Protein AF-A0A924ZEM8-F1 (afdb_monomer_lite)

Foldseek 3Di:
DDDPVVVVVVVVVVVVVVVVVVCCVVCVVVVVVVPDDPFAWDDDVPDPPDIDGPDPPPDPPCVVVPPQPDDDDPDDPVRVVVVVVCVVPVPCVQANDPPAPAAEDRAEDWPPDPVRVVVVVVVVVVCVVCVRHYDYDYHYDYDGDDVRVVLNVVLVVCVVVVRNVVSVVD

Sequence (170 aa):
MSDPRTLWKRRSFLALGLAAATAWVIGAPHLSSLWRPALQFLDLPGLAPFRAMETSGGLSTAVGLLAGFDAPKPPDHLQEARIAAVRADPCTALFGGLADQRLPIAFFSDFNCPNCQLLNATLEEFLASRPDDLRLTRHQLPRPGTAPTVASQAVLAADLQGGYSAMHDR

Structure (mmCIF, N/CA/C/O backbone):
data_AF-A0A924ZEM8-F1
#
_entry.id   AF-A0A924ZEM8-F1
#
loop_
_atom_site.group_PDB
_atom_site.id
_atom_site.type_symbol
_atom_site.label_atom_id
_atom_site.label_alt_id
_atom_site.label_comp_id
_atom_site.label_asym_id
_atom_site.label_entity_id
_atom_site.label_seq_id
_atom_site.pdbx_PDB_ins_code
_atom_site.Cartn_x
_atom_site.Cartn_y
_atom_site.Cartn_z
_atom_site.occupancy
_atom_site.B_iso_or_equiv
_atom_site.auth_seq_id
_atom_site.auth_comp_id
_atom_site.auth_asym_id
_atom_site.auth_atom_id
_atom_site.pdbx_PDB_model_num
ATOM 1 N N . MET A 1 1 ? 46.405 2.724 -66.274 1.00 52.47 1 MET A N 1
ATOM 2 C CA . MET A 1 1 ? 45.071 2.610 -66.904 1.00 52.47 1 MET A CA 1
ATOM 3 C C . MET A 1 1 ? 44.309 1.493 -66.215 1.00 52.47 1 MET A C 1
ATOM 5 O O . MET A 1 1 ? 44.665 0.337 -66.388 1.00 52.47 1 MET A O 1
ATOM 9 N N . SER A 1 2 ? 43.334 1.827 -65.373 1.00 58.19 2 SER A N 1
ATOM 10 C CA . SER A 1 2 ? 42.494 0.827 -64.701 1.00 58.19 2 SER A CA 1
ATOM 11 C C . SER A 1 2 ? 41.412 0.337 -65.668 1.00 58.19 2 SER A C 1
ATOM 13 O O . SER A 1 2 ? 40.733 1.163 -66.273 1.00 58.19 2 SER A O 1
ATOM 15 N N . ASP A 1 3 ? 41.262 -0.982 -65.830 1.00 72.31 3 ASP A N 1
ATOM 16 C CA . ASP A 1 3 ? 40.288 -1.587 -66.751 1.00 72.31 3 ASP A CA 1
ATOM 17 C C . ASP A 1 3 ? 38.848 -1.198 -66.347 1.00 72.31 3 ASP A C 1
ATOM 19 O O . ASP A 1 3 ? 38.426 -1.526 -65.228 1.00 72.31 3 ASP A O 1
ATOM 23 N N . PRO A 1 4 ? 38.064 -0.541 -67.224 1.00 70.75 4 PRO A N 1
ATOM 24 C CA . PRO A 1 4 ? 36.692 -0.122 -66.928 1.00 70.75 4 PRO A CA 1
ATOM 25 C C . PRO A 1 4 ? 35.785 -1.273 -66.459 1.00 70.75 4 PRO A C 1
ATOM 27 O O . PRO A 1 4 ? 34.876 -1.050 -65.654 1.00 70.75 4 PRO A O 1
ATOM 30 N N . ARG A 1 5 ? 36.060 -2.523 -66.862 1.00 71.12 5 ARG A N 1
ATOM 31 C CA . ARG A 1 5 ? 35.295 -3.700 -66.413 1.00 71.12 5 ARG A CA 1
ATOM 32 C C . ARG A 1 5 ? 35.534 -4.036 -64.939 1.00 71.12 5 ARG A C 1
ATOM 34 O O . ARG A 1 5 ? 34.619 -4.501 -64.259 1.00 71.12 5 ARG A O 1
ATOM 41 N N . THR A 1 6 ? 36.737 -3.788 -64.418 1.00 71.81 6 THR A N 1
ATOM 42 C CA . THR A 1 6 ? 37.072 -4.039 -63.001 1.00 71.81 6 THR A CA 1
ATOM 43 C C . THR A 1 6 ? 36.452 -2.997 -62.066 1.00 71.81 6 THR A C 1
ATOM 45 O O . THR A 1 6 ? 36.012 -3.338 -60.965 1.00 71.81 6 THR A O 1
ATOM 48 N N . LEU A 1 7 ? 36.330 -1.748 -62.528 1.00 71.31 7 LEU A N 1
ATOM 49 C CA . LEU A 1 7 ? 35.663 -0.665 -61.798 1.00 71.31 7 LEU A CA 1
ATOM 50 C C . LEU A 1 7 ? 34.143 -0.869 -61.724 1.00 71.31 7 LEU A C 1
ATOM 52 O O . LEU A 1 7 ? 33.553 -0.639 -60.667 1.00 71.31 7 LEU A O 1
ATOM 56 N N . TRP A 1 8 ? 33.514 -1.355 -62.800 1.00 76.19 8 TRP A N 1
ATOM 57 C CA . TRP A 1 8 ? 32.087 -1.693 -62.798 1.00 76.19 8 TRP A CA 1
ATOM 58 C C . TRP A 1 8 ? 31.781 -2.846 -61.840 1.00 76.19 8 TRP A C 1
ATOM 60 O O . TRP A 1 8 ? 30.914 -2.698 -60.983 1.00 76.19 8 TRP A O 1
ATOM 70 N N . LYS A 1 9 ? 32.561 -3.937 -61.886 1.00 83.31 9 LYS A N 1
ATOM 71 C CA . LYS A 1 9 ? 32.406 -5.062 -60.948 1.00 83.31 9 LYS A CA 1
ATOM 72 C C . LYS A 1 9 ? 32.480 -4.599 -59.491 1.00 83.31 9 LYS A C 1
ATOM 74 O O . LYS A 1 9 ? 31.584 -4.907 -58.713 1.00 83.31 9 LYS A O 1
ATOM 79 N N . ARG A 1 10 ? 33.494 -3.802 -59.125 1.00 80.56 10 ARG A N 1
ATOM 80 C CA . ARG A 1 10 ? 33.640 -3.257 -57.760 1.00 80.56 10 ARG A CA 1
ATOM 81 C C . ARG A 1 10 ? 32.452 -2.387 -57.340 1.00 80.56 10 ARG A C 1
ATOM 83 O O . ARG A 1 10 ? 31.957 -2.541 -56.229 1.00 80.56 10 ARG A O 1
ATOM 90 N N . ARG A 1 11 ? 31.969 -1.508 -58.223 1.00 85.06 11 ARG A N 1
ATOM 91 C CA . ARG A 1 11 ? 30.795 -0.660 -57.955 1.00 85.06 11 ARG A CA 1
ATOM 92 C C . ARG A 1 11 ? 29.511 -1.474 -57.795 1.00 85.06 11 ARG A C 1
ATOM 94 O O . ARG A 1 11 ? 28.733 -1.180 -56.896 1.00 85.06 11 ARG A O 1
ATOM 101 N N . SER A 1 12 ? 29.320 -2.514 -58.603 1.00 85.94 12 SER A N 1
ATOM 102 C CA . SER A 1 12 ? 28.176 -3.423 -58.484 1.00 85.94 12 SER A CA 1
ATOM 103 C C . SER A 1 12 ? 28.199 -4.216 -57.178 1.00 85.94 12 SER A C 1
ATOM 105 O O . SER A 1 12 ? 27.164 -4.323 -56.528 1.00 85.94 12 SER A O 1
ATOM 107 N N . PHE A 1 13 ? 29.367 -4.708 -56.747 1.00 90.19 13 PHE A N 1
ATOM 108 C CA . PHE A 1 13 ? 29.509 -5.375 -55.446 1.00 90.19 13 PHE A CA 1
ATOM 109 C C . PHE A 1 13 ? 29.191 -4.438 -54.276 1.00 90.19 13 PHE A C 1
ATOM 111 O O . PHE A 1 13 ? 28.465 -4.831 -53.366 1.00 90.19 13 PHE A O 1
ATOM 118 N N . LEU A 1 14 ? 29.679 -3.194 -54.312 1.00 90.44 14 LEU A N 1
ATOM 119 C CA . LEU A 1 14 ? 29.374 -2.202 -53.276 1.00 90.44 14 LEU A CA 1
ATOM 120 C C . LEU A 1 14 ? 27.884 -1.837 -53.251 1.00 90.44 14 LEU A C 1
ATOM 122 O O . LEU A 1 14 ? 27.297 -1.767 -52.176 1.00 90.44 14 LEU A O 1
ATOM 126 N N . ALA A 1 15 ? 27.260 -1.654 -54.418 1.00 91.88 15 ALA A N 1
ATOM 127 C CA . ALA A 1 15 ? 25.834 -1.348 -54.514 1.00 91.88 15 ALA A CA 1
ATOM 128 C C . ALA A 1 15 ? 24.953 -2.498 -53.991 1.00 91.88 15 ALA A C 1
ATOM 130 O O . ALA A 1 15 ? 24.007 -2.251 -53.247 1.00 91.88 15 ALA A O 1
ATOM 131 N N . LEU A 1 16 ? 25.290 -3.751 -54.321 1.00 93.69 16 LEU A N 1
ATOM 132 C CA . LEU A 1 16 ? 24.599 -4.937 -53.801 1.00 93.69 16 LEU A CA 1
ATOM 133 C C . LEU A 1 16 ? 24.780 -5.090 -52.288 1.00 93.69 16 LEU A C 1
ATOM 135 O O . LEU A 1 16 ? 23.812 -5.373 -51.588 1.00 93.69 16 LEU A O 1
ATOM 139 N N . GLY A 1 17 ? 25.994 -4.864 -51.778 1.00 94.00 17 GLY A N 1
ATOM 140 C CA . GLY A 1 17 ? 26.264 -4.887 -50.340 1.00 94.00 17 GLY A CA 1
ATOM 141 C C . GLY A 1 17 ? 25.457 -3.831 -49.582 1.00 94.00 17 GLY A C 1
ATOM 142 O O . GLY A 1 17 ? 24.857 -4.137 -48.554 1.00 94.00 17 GLY A O 1
ATOM 143 N N . LEU A 1 18 ? 25.373 -2.612 -50.125 1.00 95.06 18 LEU A N 1
ATOM 144 C CA . LEU A 1 18 ? 24.576 -1.533 -49.540 1.00 95.06 18 LEU A CA 1
ATOM 145 C C . LEU A 1 18 ? 23.079 -1.875 -49.542 1.00 95.06 18 LEU A C 1
ATOM 147 O O . LEU A 1 18 ? 22.414 -1.683 -48.530 1.00 95.06 18 LEU A O 1
ATOM 151 N N . ALA A 1 19 ? 22.563 -2.427 -50.645 1.00 93.94 19 ALA A N 1
ATOM 152 C CA . ALA A 1 19 ? 21.165 -2.838 -50.764 1.00 93.94 19 ALA A CA 1
ATOM 153 C C . ALA A 1 19 ? 20.800 -3.991 -49.813 1.00 93.94 19 ALA A C 1
ATOM 155 O O . ALA A 1 19 ? 19.719 -4.001 -49.229 1.00 93.94 19 ALA A O 1
ATOM 156 N N . ALA A 1 20 ? 21.704 -4.954 -49.618 1.00 93.88 20 ALA A N 1
ATOM 157 C CA . ALA A 1 20 ? 21.505 -6.033 -48.655 1.00 93.88 20 ALA A CA 1
ATOM 158 C C . ALA A 1 20 ? 21.506 -5.508 -47.211 1.00 93.88 20 ALA A C 1
ATOM 160 O O . ALA A 1 20 ? 20.660 -5.903 -46.411 1.00 93.88 20 ALA A O 1
ATOM 161 N N . ALA A 1 21 ? 22.411 -4.580 -46.883 1.00 93.56 21 ALA A N 1
ATOM 162 C CA . ALA A 1 21 ? 22.466 -3.960 -45.563 1.00 93.56 21 ALA A CA 1
ATOM 163 C C . ALA A 1 21 ? 21.208 -3.129 -45.265 1.00 93.56 21 ALA A C 1
ATOM 165 O O . ALA A 1 21 ? 20.654 -3.235 -44.173 1.00 93.56 21 ALA A O 1
ATOM 166 N N . THR A 1 22 ? 20.709 -2.348 -46.229 1.00 92.38 22 THR A N 1
ATOM 167 C CA . THR A 1 22 ? 19.464 -1.584 -46.050 1.00 92.38 22 THR A CA 1
ATOM 168 C C . THR A 1 22 ? 18.252 -2.502 -45.924 1.00 92.38 22 THR A C 1
ATOM 170 O O . THR A 1 22 ? 17.432 -2.294 -45.032 1.00 92.38 22 THR A O 1
ATOM 173 N N . ALA A 1 23 ? 18.168 -3.559 -46.739 1.00 91.88 23 ALA A N 1
ATOM 174 C CA . ALA A 1 23 ? 17.124 -4.573 -46.612 1.00 91.88 23 ALA A CA 1
ATOM 175 C C . ALA A 1 23 ? 17.162 -5.270 -45.243 1.00 91.88 23 ALA A C 1
ATOM 177 O O . ALA A 1 23 ? 16.111 -5.511 -44.656 1.00 91.88 23 ALA A O 1
ATOM 178 N N . TRP A 1 24 ? 18.351 -5.540 -44.697 1.00 88.75 24 TRP A N 1
ATOM 179 C CA . TRP A 1 24 ? 18.501 -6.113 -43.359 1.00 88.75 24 TRP A CA 1
ATOM 180 C C . TRP A 1 24 ? 18.059 -5.142 -42.259 1.00 88.75 24 TRP A C 1
ATOM 182 O O . TRP A 1 24 ? 17.274 -5.519 -41.395 1.00 88.75 24 TRP A O 1
ATOM 192 N N . VAL A 1 25 ? 18.508 -3.884 -42.298 1.00 90.06 25 VAL A N 1
ATOM 193 C CA . VAL A 1 25 ? 18.154 -2.859 -41.295 1.00 90.06 25 VAL A CA 1
ATOM 194 C C . VAL A 1 25 ? 16.648 -2.594 -41.266 1.00 90.06 25 VAL A C 1
ATOM 196 O O . VAL A 1 25 ? 16.074 -2.447 -40.190 1.00 90.06 25 VAL A O 1
ATOM 199 N N . ILE A 1 26 ? 16.003 -2.567 -42.434 1.00 88.12 26 ILE A N 1
ATOM 200 C CA . ILE A 1 26 ? 14.558 -2.337 -42.542 1.00 88.12 26 ILE A CA 1
ATOM 201 C C . ILE A 1 26 ? 13.779 -3.620 -42.229 1.00 88.12 26 ILE A C 1
ATOM 203 O O . ILE A 1 26 ? 12.776 -3.574 -41.527 1.00 88.12 26 ILE A O 1
ATOM 207 N N . GLY A 1 27 ? 14.223 -4.773 -42.730 1.00 85.81 27 GLY A N 1
ATOM 208 C CA . GLY A 1 27 ? 13.488 -6.035 -42.648 1.00 85.81 27 GLY A CA 1
ATOM 209 C C . GLY A 1 27 ? 13.629 -6.773 -41.317 1.00 85.81 27 GLY A C 1
ATOM 210 O O . GLY A 1 27 ? 12.655 -7.362 -40.852 1.00 85.81 27 GLY A O 1
ATOM 211 N N . ALA A 1 28 ? 14.797 -6.732 -40.669 1.00 84.81 28 ALA A N 1
ATOM 212 C CA . ALA A 1 28 ? 15.052 -7.481 -39.434 1.00 84.81 28 ALA A CA 1
ATOM 213 C C . ALA A 1 28 ? 14.083 -7.136 -38.278 1.00 84.81 28 ALA A C 1
ATOM 215 O O . ALA A 1 28 ? 13.586 -8.068 -37.636 1.00 84.81 28 ALA A O 1
ATOM 216 N N . PRO A 1 29 ? 13.717 -5.859 -38.031 1.00 78.88 29 PRO A N 1
ATOM 217 C CA . PRO A 1 29 ? 12.708 -5.517 -37.028 1.00 78.88 29 PRO A CA 1
ATOM 218 C C . PRO A 1 29 ? 11.335 -6.127 -37.337 1.00 78.88 29 PRO A C 1
ATOM 220 O O . PRO A 1 29 ? 10.657 -6.612 -36.431 1.00 78.88 29 PRO A O 1
ATOM 223 N N . HIS A 1 30 ? 10.936 -6.165 -38.612 1.00 79.56 30 HIS A N 1
ATOM 224 C CA . HIS A 1 30 ? 9.667 -6.761 -39.033 1.00 79.56 30 HIS A CA 1
ATOM 225 C C . HIS A 1 30 ? 9.700 -8.291 -39.004 1.00 79.56 30 HIS A C 1
ATOM 227 O O . HIS A 1 30 ? 8.699 -8.908 -38.646 1.00 79.56 30 HIS A O 1
ATOM 233 N N . LEU A 1 31 ? 10.844 -8.917 -39.287 1.00 79.38 31 LEU A N 1
ATOM 234 C CA . LEU A 1 31 ? 11.000 -10.371 -39.213 1.00 79.38 31 LEU A CA 1
ATOM 235 C C . LEU A 1 31 ? 10.747 -10.890 -37.788 1.00 79.38 31 LEU A C 1
ATOM 237 O O . LEU A 1 31 ? 10.085 -11.909 -37.614 1.00 79.38 31 LEU A O 1
ATOM 241 N N . SER A 1 32 ? 11.163 -10.133 -36.764 1.00 68.75 32 SER A N 1
ATOM 242 C CA . SER A 1 32 ? 10.881 -10.460 -35.356 1.00 68.75 32 SER A CA 1
ATOM 243 C C . SER A 1 32 ? 9.382 -10.503 -35.023 1.00 68.75 32 SER A C 1
ATOM 245 O O . SER A 1 32 ? 8.971 -11.203 -34.100 1.00 68.75 32 SER A O 1
ATOM 247 N N . SER A 1 33 ? 8.541 -9.786 -35.781 1.00 71.12 33 SER A N 1
ATOM 248 C CA . SER A 1 33 ? 7.089 -9.793 -35.572 1.00 71.12 33 SER A CA 1
ATOM 249 C C . SER A 1 33 ? 6.430 -11.105 -36.001 1.00 71.12 33 SER A C 1
ATOM 251 O O . SER A 1 33 ? 5.412 -11.477 -35.425 1.00 71.12 33 SER A O 1
ATOM 253 N N . LEU A 1 34 ? 7.045 -11.844 -36.933 1.00 75.94 34 LEU A N 1
ATOM 254 C CA . LEU A 1 34 ? 6.551 -13.143 -37.402 1.00 75.94 34 LEU A CA 1
ATOM 255 C C . LEU A 1 34 ? 6.818 -14.280 -36.405 1.00 75.94 34 LEU A C 1
ATOM 257 O O . LEU A 1 34 ? 6.215 -15.342 -36.522 1.00 75.94 34 LEU A O 1
ATOM 261 N N . TRP A 1 35 ? 7.706 -14.069 -35.430 1.00 70.44 35 TRP A N 1
ATOM 262 C CA . TRP A 1 35 ? 8.096 -15.060 -34.419 1.00 70.44 35 TRP A CA 1
ATOM 263 C C . TRP A 1 35 ? 7.619 -14.708 -33.006 1.00 70.44 35 TRP A C 1
ATOM 265 O O . TRP A 1 35 ? 8.144 -15.237 -32.028 1.00 70.44 35 TRP A O 1
ATOM 275 N N . ARG A 1 36 ? 6.628 -13.821 -32.862 1.00 63.50 36 ARG A N 1
ATOM 276 C CA . ARG A 1 36 ? 6.060 -13.524 -31.541 1.00 63.50 36 ARG A CA 1
ATOM 277 C C . ARG A 1 36 ? 5.191 -14.704 -31.087 1.00 63.50 36 ARG A C 1
ATOM 279 O O . ARG A 1 36 ? 4.175 -14.955 -31.736 1.00 63.50 36 ARG A O 1
ATOM 286 N N . PRO A 1 37 ? 5.543 -15.426 -30.004 1.00 66.94 37 PRO A N 1
ATOM 287 C CA . PRO A 1 37 ? 4.641 -16.421 -29.441 1.00 66.94 37 PRO A CA 1
ATOM 288 C C . PRO A 1 37 ? 3.341 -15.737 -29.000 1.00 66.94 37 PRO A C 1
ATOM 290 O O . PRO A 1 37 ? 3.344 -14.572 -28.591 1.00 66.94 37 PRO A O 1
ATOM 293 N N . ALA A 1 38 ? 2.220 -16.449 -29.112 1.00 68.88 38 ALA A N 1
ATOM 294 C CA . ALA A 1 38 ? 0.940 -15.952 -28.628 1.00 68.88 38 ALA A CA 1
ATOM 295 C C . ALA A 1 38 ? 1.031 -15.678 -27.118 1.00 68.88 38 ALA A C 1
ATOM 297 O O . ALA A 1 38 ? 1.589 -16.483 -26.374 1.00 68.88 38 ALA A O 1
ATOM 298 N N . LEU A 1 39 ? 0.486 -14.545 -26.669 1.00 74.94 39 LEU A N 1
ATOM 299 C CA . LEU A 1 39 ? 0.382 -14.242 -25.243 1.00 74.94 39 LEU A CA 1
ATOM 300 C C . LEU A 1 39 ? -0.553 -15.272 -24.599 1.00 74.94 39 LEU A C 1
ATOM 302 O O . LEU A 1 39 ? -1.755 -15.272 -24.868 1.00 74.94 39 LEU A O 1
ATOM 306 N N . GLN A 1 40 ? 0.006 -16.162 -23.783 1.00 80.56 40 GLN A N 1
ATOM 307 C CA . GLN A 1 40 ? -0.755 -17.156 -23.035 1.00 80.56 40 GLN A CA 1
ATOM 308 C C . GLN A 1 40 ? -1.129 -16.586 -21.669 1.00 80.56 40 GLN A C 1
ATOM 310 O O . GLN A 1 40 ? -0.278 -16.092 -20.924 1.00 80.56 40 GLN A O 1
ATOM 315 N N . PHE A 1 41 ? -2.424 -16.623 -21.363 1.00 81.62 41 PHE A N 1
ATOM 316 C CA . PHE A 1 41 ? -2.988 -16.130 -20.113 1.00 81.62 41 PHE A CA 1
ATOM 317 C C . PHE A 1 41 ? -3.576 -17.299 -19.325 1.00 81.62 41 PHE A C 1
ATOM 319 O O . PHE A 1 41 ? -4.373 -18.063 -19.866 1.00 81.62 41 PHE A O 1
ATOM 326 N N . LEU A 1 42 ? -3.210 -17.397 -18.052 1.00 85.44 42 LEU A N 1
ATOM 327 C CA . LEU A 1 42 ? -3.745 -18.341 -17.084 1.00 85.44 42 LEU A CA 1
ATOM 328 C C . LEU A 1 42 ? -4.754 -17.621 -16.177 1.00 85.44 42 LEU A C 1
ATOM 330 O O . LEU A 1 42 ? -4.469 -16.534 -15.665 1.00 85.44 42 LEU A O 1
ATOM 334 N N . ASP A 1 43 ? -5.925 -18.216 -15.964 1.00 87.38 43 ASP A N 1
ATOM 335 C CA . ASP A 1 43 ? -6.890 -17.709 -14.984 1.00 87.38 43 ASP A CA 1
ATOM 336 C C . ASP A 1 43 ? -6.315 -17.817 -13.568 1.00 87.38 43 ASP A C 1
ATOM 338 O O . ASP A 1 43 ? -5.706 -18.826 -13.202 1.00 87.38 43 ASP A O 1
ATOM 342 N N . LEU A 1 44 ? -6.516 -16.778 -12.754 1.00 75.94 44 LEU A N 1
ATOM 343 C CA . LEU A 1 44 ? -6.133 -16.810 -11.346 1.00 75.94 44 LEU A CA 1
ATOM 344 C C . LEU A 1 44 ? -7.168 -17.641 -10.566 1.00 75.94 44 LEU A C 1
ATOM 346 O O . LEU A 1 44 ? -8.339 -17.245 -10.504 1.00 75.94 44 LEU A O 1
ATOM 350 N N . PRO A 1 45 ? -6.775 -18.777 -9.954 1.00 81.25 45 PRO A N 1
ATOM 351 C CA . PRO A 1 45 ? -7.712 -19.636 -9.240 1.00 81.25 45 PRO A CA 1
ATOM 352 C C . PRO A 1 45 ? -8.437 -18.863 -8.135 1.00 81.25 45 PRO A C 1
ATOM 354 O O . PRO A 1 45 ? -7.802 -18.229 -7.295 1.00 81.25 45 PRO A O 1
ATOM 357 N N . GLY A 1 46 ? -9.771 -18.908 -8.138 1.00 80.25 46 GLY A N 1
ATOM 358 C CA . GLY A 1 46 ? -10.604 -18.223 -7.142 1.00 80.25 46 GLY A CA 1
ATOM 359 C C . GLY A 1 46 ? -10.759 -16.710 -7.341 1.00 80.25 46 GLY A C 1
ATOM 360 O O . GLY A 1 46 ? -11.420 -16.071 -6.529 1.00 80.25 46 GLY A O 1
ATOM 361 N N . LEU A 1 47 ? -10.195 -16.138 -8.411 1.00 80.50 47 LEU A N 1
ATOM 362 C CA . LEU A 1 47 ? -10.236 -14.702 -8.711 1.00 80.50 47 LEU A CA 1
ATOM 363 C C . LEU A 1 47 ? -10.726 -14.424 -10.142 1.00 80.50 47 LEU A C 1
ATOM 365 O O . LEU A 1 47 ? -10.285 -13.471 -10.775 1.00 80.50 47 LEU A O 1
ATOM 369 N N . ALA A 1 48 ? -11.638 -15.230 -10.692 1.00 73.00 48 ALA A N 1
ATOM 370 C CA . ALA A 1 48 ? -12.239 -14.916 -11.991 1.00 73.00 48 ALA A CA 1
ATOM 371 C C . ALA A 1 48 ? -12.937 -13.533 -11.941 1.00 73.00 48 ALA A C 1
ATOM 373 O O . ALA A 1 48 ? -13.648 -13.266 -10.968 1.00 73.00 48 ALA A O 1
ATOM 374 N N . PRO A 1 49 ? -12.761 -12.638 -12.941 1.00 80.19 49 PRO A N 1
ATOM 375 C CA . PRO A 1 49 ? -12.179 -12.847 -14.277 1.00 80.19 49 PRO A CA 1
ATOM 376 C C . PRO A 1 49 ? -10.700 -12.420 -14.421 1.00 80.19 49 PRO A C 1
ATOM 378 O O . PRO A 1 49 ? -10.234 -12.151 -15.533 1.00 80.19 49 PRO A O 1
ATOM 381 N N . PHE A 1 50 ? -9.960 -12.279 -13.321 1.00 84.62 50 PHE A N 1
ATOM 382 C CA . PHE A 1 50 ? -8.567 -11.844 -13.365 1.00 84.62 50 PHE A CA 1
ATOM 383 C C . PHE A 1 50 ? -7.655 -12.948 -13.924 1.00 84.62 50 PHE A C 1
ATOM 385 O O . PHE A 1 50 ? -7.768 -14.122 -13.571 1.00 84.62 50 PHE A O 1
ATOM 392 N N . ARG A 1 51 ? -6.728 -12.553 -14.804 1.00 86.25 51 ARG A N 1
ATOM 393 C CA . ARG A 1 51 ? -5.803 -13.443 -15.521 1.00 86.25 51 ARG A CA 1
ATOM 394 C C . ARG A 1 51 ? -4.362 -12.981 -15.343 1.00 86.25 51 ARG A C 1
ATOM 396 O O . ARG A 1 51 ? -4.101 -11.779 -15.349 1.00 86.25 51 ARG A O 1
ATOM 403 N N . ALA A 1 52 ? -3.438 -13.927 -15.230 1.00 78.44 52 ALA A N 1
ATOM 404 C CA . ALA A 1 52 ? -1.996 -13.694 -15.246 1.00 78.44 52 ALA A CA 1
ATOM 405 C C . ALA A 1 52 ? -1.398 -14.211 -16.563 1.00 78.44 52 ALA A C 1
ATOM 407 O O . ALA A 1 52 ? -1.952 -15.116 -17.174 1.00 78.44 52 ALA A O 1
ATOM 408 N N . MET A 1 53 ? -0.276 -13.659 -17.028 1.00 75.88 53 MET A N 1
ATOM 409 C CA . MET A 1 53 ? 0.457 -14.280 -18.141 1.00 75.88 53 MET A CA 1
ATOM 410 C C . MET A 1 53 ? 1.223 -15.507 -17.636 1.00 75.88 53 MET A C 1
ATOM 412 O O . MET A 1 53 ? 1.889 -15.426 -16.606 1.00 75.88 53 MET A O 1
ATOM 416 N N . GLU A 1 54 ? 1.136 -16.618 -18.370 1.00 69.62 54 GLU A N 1
ATOM 417 C CA . GLU A 1 54 ? 1.725 -17.924 -18.015 1.00 69.62 54 GLU A CA 1
ATOM 418 C C . GLU A 1 54 ? 3.260 -17.872 -17.913 1.00 69.62 54 GLU A C 1
ATOM 420 O O . GLU A 1 54 ? 3.889 -18.612 -17.161 1.00 69.62 54 GLU A O 1
ATOM 425 N N . THR A 1 55 ? 3.876 -16.931 -18.621 1.00 61.78 55 THR A N 1
ATOM 426 C CA . THR A 1 55 ? 5.306 -16.650 -18.566 1.00 61.78 55 THR A CA 1
ATOM 427 C C . THR A 1 55 ? 5.482 -15.163 -18.834 1.00 61.78 55 THR A C 1
ATOM 429 O O . THR A 1 55 ? 4.990 -14.628 -19.829 1.00 61.78 55 THR A O 1
ATOM 432 N N . SER A 1 56 ? 6.166 -14.466 -17.924 1.00 57.75 56 SER A N 1
ATOM 433 C CA . SER A 1 56 ? 6.736 -13.159 -18.228 1.00 57.75 56 SER A CA 1
ATOM 434 C C . SER A 1 56 ? 7.595 -13.346 -19.472 1.00 57.75 56 SER A C 1
ATOM 436 O O . SER A 1 56 ? 8.531 -14.148 -19.455 1.00 57.75 56 SER A O 1
ATOM 438 N N . GLY A 1 57 ? 7.205 -12.699 -20.576 1.00 53.88 57 GLY A N 1
ATOM 439 C CA . GLY A 1 57 ? 7.888 -12.838 -21.859 1.00 53.88 57 GLY A CA 1
ATOM 440 C C . GLY A 1 57 ? 9.389 -12.770 -21.637 1.00 53.88 57 GLY A C 1
ATOM 441 O O . GLY A 1 57 ? 9.817 -11.899 -20.881 1.00 53.88 57 GLY A O 1
ATOM 442 N N . GLY A 1 58 ? 10.120 -13.737 -22.213 1.00 52.28 58 GLY A N 1
ATOM 443 C CA . GLY A 1 58 ? 11.532 -13.993 -21.937 1.00 52.28 58 GLY A CA 1
ATOM 444 C C . GLY A 1 58 ? 12.247 -12.691 -21.652 1.00 52.28 58 GLY A C 1
ATOM 445 O O . GLY A 1 58 ? 12.472 -11.895 -22.565 1.00 52.28 58 GLY A O 1
ATOM 446 N N . LEU A 1 59 ? 12.486 -12.432 -20.365 1.00 50.31 59 LEU A N 1
ATOM 447 C CA . LEU A 1 59 ? 13.189 -11.234 -19.969 1.00 50.31 59 LEU A CA 1
ATOM 448 C C . LEU A 1 59 ? 14.503 -11.316 -20.729 1.00 50.31 59 LEU A C 1
ATOM 450 O O . LEU A 1 59 ? 15.203 -12.327 -20.616 1.00 50.31 59 LEU A O 1
ATOM 454 N N . SER A 1 60 ? 14.793 -10.318 -21.569 1.00 48.72 60 SER A N 1
ATOM 455 C CA . SER A 1 60 ? 16.094 -10.228 -22.220 1.00 48.72 60 SER A CA 1
ATOM 456 C C . SER A 1 60 ? 17.131 -10.565 -21.158 1.00 48.72 60 SER A C 1
ATOM 458 O O . SER A 1 60 ? 17.078 -10.011 -20.061 1.00 48.72 60 SER A O 1
ATOM 460 N N . THR A 1 61 ? 18.067 -11.467 -21.448 1.00 50.62 61 THR A N 1
ATOM 461 C CA . THR A 1 61 ? 19.167 -11.833 -20.532 1.00 50.62 61 THR A CA 1
ATOM 462 C C . THR A 1 61 ? 19.938 -10.606 -20.005 1.00 50.62 61 THR A C 1
ATOM 464 O O . THR A 1 61 ? 20.684 -10.694 -19.037 1.00 50.62 61 THR A O 1
ATOM 467 N N . ALA A 1 62 ? 19.679 -9.434 -20.589 1.00 52.38 62 ALA A N 1
ATOM 468 C CA . ALA A 1 62 ? 19.941 -8.091 -20.097 1.00 52.38 62 ALA A CA 1
ATOM 469 C C . ALA A 1 62 ? 19.238 -7.651 -18.785 1.00 52.38 62 ALA A C 1
ATOM 471 O O . ALA A 1 62 ? 19.472 -6.519 -18.375 1.00 52.38 62 ALA A O 1
ATOM 472 N N . VAL A 1 63 ? 18.440 -8.461 -18.071 1.00 52.44 63 VAL A N 1
ATOM 473 C CA . VAL A 1 63 ? 18.015 -8.086 -16.694 1.00 52.44 63 VAL A CA 1
ATOM 474 C C . VAL A 1 63 ? 19.231 -7.883 -15.790 1.00 52.44 63 VAL A C 1
ATOM 476 O O . VAL A 1 63 ? 19.233 -6.982 -14.961 1.00 52.44 63 VAL A O 1
ATOM 479 N N . GLY A 1 64 ? 20.322 -8.616 -16.040 1.00 52.78 64 GLY A N 1
ATOM 480 C CA . GLY A 1 64 ? 21.602 -8.396 -15.363 1.00 52.78 64 GLY A CA 1
ATOM 481 C C . GLY A 1 64 ? 22.277 -7.047 -15.665 1.00 52.78 64 GLY A C 1
ATOM 482 O O . GLY A 1 64 ? 23.214 -6.682 -14.965 1.00 52.78 64 GLY A O 1
ATOM 483 N N . LEU A 1 65 ? 21.820 -6.293 -16.677 1.00 52.53 65 LEU A N 1
ATOM 484 C CA . LEU A 1 65 ? 22.289 -4.928 -16.967 1.00 52.53 65 LEU A CA 1
ATOM 485 C C . LEU A 1 65 ? 21.470 -3.851 -16.240 1.00 52.53 65 LEU A C 1
ATOM 487 O O . LEU A 1 65 ? 21.896 -2.698 -16.185 1.00 52.53 65 LEU A O 1
ATOM 491 N N . LEU A 1 66 ? 20.312 -4.201 -15.676 1.00 58.03 66 LEU A N 1
ATOM 492 C CA . LEU A 1 66 ? 19.485 -3.280 -14.905 1.00 58.03 66 LEU A CA 1
ATOM 493 C C . LEU A 1 66 ? 19.823 -3.425 -13.418 1.00 58.03 66 LEU A C 1
ATOM 495 O O . LEU A 1 66 ? 19.144 -4.126 -12.669 1.00 58.03 66 LEU A O 1
ATOM 499 N N . ALA A 1 67 ? 20.895 -2.755 -12.993 1.00 51.25 67 ALA A N 1
ATOM 500 C CA . ALA A 1 67 ? 21.246 -2.650 -11.580 1.00 51.25 67 ALA A CA 1
ATOM 501 C C . ALA A 1 67 ? 20.035 -2.134 -10.773 1.00 51.25 67 ALA A C 1
ATOM 503 O O . ALA A 1 67 ? 19.548 -1.032 -11.027 1.00 51.25 67 ALA A O 1
ATOM 504 N N . GLY A 1 68 ? 19.544 -2.936 -9.821 1.00 51.25 68 GLY A N 1
ATOM 505 C CA . GLY A 1 68 ? 18.429 -2.577 -8.931 1.00 51.25 68 GLY A CA 1
ATOM 506 C C . GLY A 1 68 ? 17.120 -3.348 -9.139 1.00 51.25 68 GLY A C 1
ATOM 507 O O . GLY A 1 68 ? 16.208 -3.189 -8.330 1.00 51.25 68 GLY A O 1
ATOM 508 N N . PHE A 1 69 ? 17.017 -4.206 -10.159 1.00 55.56 69 PHE A N 1
ATOM 509 C CA . PHE A 1 69 ? 15.933 -5.191 -10.259 1.00 55.56 69 PHE A CA 1
ATOM 510 C C . PHE A 1 69 ? 16.452 -6.563 -9.834 1.00 55.56 69 PHE A C 1
ATOM 512 O O . PHE A 1 69 ? 16.734 -7.423 -10.667 1.00 55.56 69 PHE A O 1
ATOM 519 N N . ASP A 1 70 ? 16.611 -6.755 -8.525 1.00 59.31 70 ASP A N 1
ATOM 520 C CA . ASP A 1 70 ? 16.925 -8.074 -7.984 1.00 59.31 70 ASP A CA 1
ATOM 521 C C . ASP A 1 70 ? 15.807 -9.052 -8.358 1.00 59.31 70 ASP A C 1
ATOM 523 O O . ASP A 1 70 ? 14.616 -8.761 -8.197 1.00 59.31 70 ASP A O 1
ATOM 527 N N . ALA A 1 71 ? 16.189 -10.222 -8.874 1.00 58.12 71 ALA A N 1
ATOM 528 C CA . ALA A 1 71 ? 15.235 -11.300 -9.075 1.00 58.12 71 ALA A CA 1
ATOM 529 C C . ALA A 1 71 ? 14.572 -11.615 -7.721 1.00 58.12 71 ALA A C 1
ATOM 531 O O . ALA A 1 71 ? 15.290 -11.731 -6.720 1.00 58.12 71 ALA A O 1
ATOM 532 N N . PRO A 1 72 ? 13.234 -11.757 -7.655 1.00 61.66 72 PRO A N 1
ATOM 533 C CA . PRO A 1 72 ? 12.560 -12.080 -6.407 1.00 61.66 72 PRO A CA 1
ATOM 534 C C . PRO A 1 72 ? 13.177 -13.343 -5.806 1.00 61.66 72 PRO A C 1
ATOM 536 O O . PRO A 1 72 ? 13.165 -14.406 -6.431 1.00 61.66 72 PRO A O 1
ATOM 539 N N . LYS A 1 73 ? 13.741 -13.232 -4.600 1.00 72.06 73 LYS A N 1
ATOM 540 C CA . LYS A 1 73 ? 14.195 -14.405 -3.852 1.00 72.06 73 LYS A CA 1
ATOM 541 C C . LYS A 1 73 ? 12.965 -15.287 -3.590 1.00 72.06 73 LYS A C 1
ATOM 543 O O . LYS A 1 73 ? 11.938 -14.739 -3.180 1.00 72.06 73 LYS A O 1
ATOM 548 N N . PRO A 1 74 ? 13.031 -16.614 -3.813 1.00 78.25 74 PRO A N 1
ATOM 549 C CA . PRO A 1 74 ? 11.937 -17.491 -3.418 1.00 78.25 74 PRO A CA 1
ATOM 550 C C . PRO A 1 74 ? 11.658 -17.306 -1.919 1.00 78.25 74 PRO A C 1
ATOM 552 O O . PRO A 1 74 ? 12.612 -17.113 -1.151 1.00 78.25 74 PRO A O 1
ATOM 555 N N . PRO A 1 75 ? 10.380 -17.314 -1.506 1.00 80.94 75 PRO A N 1
ATOM 556 C CA . PRO A 1 75 ? 10.031 -17.073 -0.119 1.00 80.94 75 PRO A CA 1
ATOM 557 C C . PRO A 1 75 ? 10.658 -18.139 0.777 1.00 80.94 75 PRO A C 1
ATOM 559 O O . PRO A 1 75 ? 10.730 -19.313 0.419 1.00 80.94 75 PRO A O 1
ATOM 562 N N . ASP A 1 76 ? 11.157 -17.721 1.938 1.00 90.94 76 ASP A N 1
ATOM 563 C CA . ASP A 1 76 ? 11.571 -18.669 2.968 1.00 90.94 76 ASP A CA 1
ATOM 564 C C . ASP A 1 76 ? 10.352 -19.215 3.732 1.00 90.94 76 ASP A C 1
ATOM 566 O O . ASP A 1 76 ? 9.243 -18.692 3.629 1.00 90.94 76 ASP A O 1
ATOM 570 N N . HIS A 1 77 ? 10.554 -20.267 4.527 1.00 91.12 77 HIS A N 1
ATOM 571 C CA . HIS A 1 77 ? 9.478 -20.918 5.284 1.00 91.12 77 HIS A CA 1
ATOM 572 C C . HIS A 1 77 ? 8.709 -19.961 6.218 1.00 91.12 77 HIS A C 1
ATOM 574 O O . HIS A 1 77 ? 7.510 -20.138 6.433 1.00 91.12 77 HIS A O 1
ATOM 580 N N . LEU A 1 78 ? 9.372 -18.935 6.770 1.00 91.75 78 LEU A N 1
ATOM 581 C CA . LEU A 1 78 ? 8.721 -17.936 7.624 1.00 91.75 78 LEU A CA 1
ATOM 582 C C . LEU A 1 78 ? 7.822 -17.020 6.793 1.00 91.75 78 LEU A C 1
ATOM 584 O O . LEU A 1 78 ? 6.715 -16.673 7.215 1.00 91.75 78 LEU A O 1
ATOM 588 N N . GLN A 1 79 ? 8.287 -16.631 5.610 1.00 88.44 79 GLN A N 1
ATOM 589 C CA . GLN A 1 79 ? 7.523 -15.833 4.667 1.00 88.44 79 GLN A CA 1
ATOM 590 C C . GLN A 1 79 ? 6.331 -16.616 4.109 1.00 88.44 79 GLN A C 1
ATOM 592 O O . GLN A 1 79 ? 5.229 -16.072 4.058 1.00 88.44 79 GLN A O 1
ATOM 597 N N . GLU A 1 80 ? 6.508 -17.892 3.769 1.00 91.81 80 GLU A N 1
ATOM 598 C CA . GLU A 1 80 ? 5.418 -18.780 3.349 1.00 91.81 80 GLU A CA 1
ATOM 599 C C . GLU A 1 80 ? 4.353 -18.926 4.440 1.00 91.81 80 GLU A C 1
ATOM 601 O O . GLU A 1 80 ? 3.164 -18.745 4.166 1.00 91.81 80 GLU A O 1
ATOM 606 N N . ALA A 1 81 ? 4.764 -19.165 5.690 1.00 92.94 81 ALA A N 1
ATOM 607 C CA . ALA A 1 81 ? 3.848 -19.240 6.826 1.00 92.94 81 ALA A CA 1
ATOM 608 C C . ALA A 1 81 ? 3.077 -17.925 7.030 1.00 92.94 81 ALA A C 1
ATOM 610 O O . ALA A 1 81 ? 1.868 -17.942 7.268 1.00 92.94 81 ALA A O 1
ATOM 611 N N . ARG A 1 82 ? 3.745 -16.772 6.873 1.00 92.06 82 ARG A N 1
ATOM 612 C CA . ARG A 1 82 ? 3.095 -15.455 6.944 1.00 92.06 82 ARG A CA 1
ATOM 613 C C . ARG A 1 82 ? 2.077 -15.265 5.821 1.00 92.06 82 ARG A C 1
ATOM 615 O O . ARG A 1 82 ? 0.969 -14.812 6.087 1.00 92.06 82 ARG A O 1
ATOM 622 N N . ILE A 1 83 ? 2.419 -15.637 4.588 1.00 91.38 83 ILE A N 1
ATOM 623 C CA . ILE A 1 83 ? 1.498 -15.575 3.443 1.00 91.38 83 ILE A CA 1
ATOM 624 C C . ILE A 1 83 ? 0.276 -16.464 3.694 1.00 91.38 83 ILE A C 1
ATOM 626 O O . ILE A 1 83 ? -0.850 -16.034 3.449 1.00 91.38 83 ILE A O 1
ATOM 630 N N . ALA A 1 84 ? 0.478 -17.683 4.199 1.00 93.06 84 ALA A N 1
ATOM 631 C CA . ALA A 1 84 ? -0.613 -18.592 4.531 1.00 93.06 84 ALA A CA 1
ATOM 632 C C . ALA A 1 84 ? -1.534 -18.010 5.617 1.00 93.06 84 ALA A C 1
ATOM 634 O O . ALA A 1 84 ? -2.751 -18.043 5.453 1.00 93.06 84 ALA A O 1
ATOM 635 N N . ALA A 1 85 ? -0.970 -17.409 6.671 1.00 92.31 85 ALA A N 1
ATOM 636 C CA . ALA A 1 85 ? -1.741 -16.758 7.731 1.00 92.31 85 ALA A CA 1
ATOM 637 C C . ALA A 1 85 ? -2.574 -15.573 7.209 1.00 92.31 85 ALA A C 1
ATOM 639 O O . ALA A 1 85 ? -3.764 -15.485 7.504 1.00 92.31 85 ALA A O 1
ATOM 640 N N . VAL A 1 86 ? -1.985 -14.710 6.371 1.00 93.75 86 VAL A N 1
ATOM 641 C CA . VAL A 1 86 ? -2.699 -13.585 5.737 1.00 93.75 86 VAL A CA 1
ATOM 642 C C . VAL A 1 86 ? -3.829 -14.083 4.834 1.00 93.75 86 VAL A C 1
ATOM 644 O O . VAL A 1 86 ? -4.897 -13.484 4.798 1.00 93.75 86 VAL A O 1
ATOM 647 N N . ARG A 1 87 ? -3.620 -15.181 4.099 1.00 92.56 87 ARG A N 1
ATOM 648 C CA . ARG A 1 87 ? -4.660 -15.769 3.238 1.00 92.56 87 ARG A CA 1
ATOM 649 C C . ARG A 1 87 ? -5.796 -16.408 4.032 1.00 92.56 87 ARG A C 1
ATOM 651 O O . ARG A 1 87 ? -6.925 -16.393 3.555 1.00 92.56 87 ARG A O 1
ATOM 658 N N . ALA A 1 88 ? -5.496 -16.984 5.193 1.00 95.38 88 ALA A N 1
ATOM 659 C CA . ALA A 1 88 ? -6.496 -17.615 6.046 1.00 95.38 88 ALA A CA 1
ATOM 660 C C . ALA A 1 88 ? -7.438 -16.582 6.682 1.00 95.38 88 ALA A C 1
ATOM 662 O O . ALA A 1 88 ? -8.641 -16.824 6.744 1.00 95.38 88 ALA A O 1
ATOM 663 N N . ASP A 1 89 ? -6.905 -15.435 7.113 1.00 94.00 89 ASP A N 1
ATOM 664 C CA . ASP A 1 89 ? -7.698 -14.334 7.665 1.00 94.00 89 ASP A CA 1
ATOM 665 C C . ASP A 1 89 ? -7.125 -12.965 7.249 1.00 94.00 89 ASP A C 1
ATOM 667 O O . ASP A 1 89 ? -6.359 -12.336 7.993 1.00 94.00 89 ASP A O 1
ATOM 671 N N . PRO A 1 90 ? -7.486 -12.477 6.048 1.00 91.69 90 PRO A N 1
ATOM 672 C CA . PRO A 1 90 ? -6.992 -11.198 5.555 1.00 91.69 90 PRO A CA 1
ATOM 673 C C . PRO A 1 90 ? -7.526 -10.024 6.378 1.00 91.69 90 PRO A C 1
ATOM 675 O O . PRO A 1 90 ? -6.845 -9.010 6.498 1.00 91.69 90 PRO A O 1
ATOM 678 N N . CYS A 1 91 ? -8.716 -10.146 6.970 1.00 91.12 91 CYS A N 1
ATOM 679 C CA . CYS A 1 91 ? -9.313 -9.075 7.760 1.00 91.12 91 CYS A CA 1
ATOM 680 C C . CYS A 1 91 ? -8.482 -8.811 9.017 1.00 91.12 91 CYS A C 1
ATOM 682 O O . CYS A 1 91 ? -8.025 -7.687 9.231 1.00 91.12 91 CYS A O 1
ATOM 684 N N . THR A 1 92 ? -8.211 -9.852 9.805 1.00 92.38 92 THR A N 1
ATOM 685 C CA . THR A 1 92 ? -7.365 -9.719 10.997 1.00 92.38 92 THR A CA 1
ATOM 686 C C . THR A 1 92 ? -5.937 -9.332 10.625 1.00 92.38 92 THR A C 1
ATOM 688 O O . THR A 1 92 ? -5.331 -8.512 11.310 1.00 92.38 92 THR A O 1
ATOM 691 N N . ALA A 1 93 ? -5.397 -9.850 9.520 1.00 92.44 93 ALA A N 1
ATOM 692 C CA . ALA A 1 93 ? -4.045 -9.505 9.091 1.00 92.44 93 ALA A CA 1
ATOM 693 C C . ALA A 1 93 ? -3.888 -8.030 8.677 1.00 92.44 93 ALA A C 1
ATOM 695 O O . ALA A 1 93 ? -2.860 -7.418 8.965 1.00 92.44 93 ALA A O 1
ATOM 696 N N . LEU A 1 94 ? -4.884 -7.458 7.994 1.00 92.19 94 LEU A N 1
ATOM 697 C CA . LEU A 1 94 ? -4.822 -6.089 7.475 1.00 92.19 94 LEU A CA 1
ATOM 698 C C . LEU A 1 94 ? -5.261 -5.041 8.488 1.00 92.19 94 LEU A C 1
ATOM 700 O O . LEU A 1 94 ? -4.736 -3.927 8.476 1.00 92.19 94 LEU A O 1
ATOM 704 N N . PHE A 1 95 ? -6.233 -5.378 9.328 1.00 91.81 95 PHE A N 1
ATOM 705 C CA . PHE A 1 95 ? -6.874 -4.417 10.215 1.00 91.81 95 PHE A CA 1
ATOM 706 C C . PHE A 1 95 ? -6.593 -4.700 11.690 1.00 91.81 95 PHE A C 1
ATOM 708 O O . PHE A 1 95 ? -6.790 -3.809 12.511 1.00 91.81 95 PHE A O 1
ATOM 715 N N . GLY A 1 96 ? -6.124 -5.893 12.060 1.00 87.75 96 GLY A N 1
ATOM 716 C CA . GLY A 1 96 ? -6.096 -6.344 13.450 1.00 87.75 96 GLY A CA 1
ATOM 717 C C . GLY A 1 96 ? -7.508 -6.625 13.974 1.00 87.75 96 GLY A C 1
ATOM 718 O O . GLY A 1 96 ? -8.399 -7.022 13.226 1.00 87.75 96 GLY A O 1
ATOM 719 N N . GLY A 1 97 ? -7.740 -6.392 15.268 1.00 82.56 97 GLY A N 1
ATOM 720 C CA . GLY A 1 97 ? -9.066 -6.556 15.872 1.00 82.56 97 GLY A CA 1
ATOM 721 C C . GLY A 1 97 ? -10.060 -5.497 15.384 1.00 82.56 97 GLY A C 1
ATOM 722 O O . GLY A 1 97 ? -9.912 -4.309 15.683 1.00 82.56 97 GLY A O 1
ATOM 723 N N . LEU A 1 98 ? -11.082 -5.908 14.637 1.00 75.62 98 LEU A N 1
ATOM 724 C CA . LEU A 1 98 ? -12.206 -5.055 14.238 1.00 75.62 98 LEU A CA 1
ATOM 725 C C . LEU A 1 98 ? -13.236 -5.024 15.376 1.00 75.62 98 LEU A C 1
ATOM 727 O O . LEU A 1 98 ? -14.098 -5.892 15.462 1.00 75.62 98 LEU A O 1
ATOM 731 N N . ALA A 1 99 ? -13.096 -4.066 16.292 1.00 69.50 99 ALA A N 1
ATOM 732 C CA . ALA A 1 99 ? -13.994 -3.902 17.440 1.00 69.50 99 ALA A CA 1
ATOM 733 C C . ALA A 1 99 ? -14.827 -2.608 17.379 1.00 69.50 99 ALA A C 1
ATOM 735 O O . ALA A 1 99 ? -15.720 -2.419 18.201 1.00 69.50 99 ALA A O 1
ATOM 736 N N . ASP A 1 100 ? -14.539 -1.714 16.429 1.00 79.81 100 ASP A N 1
ATOM 737 C CA . ASP A 1 100 ? -15.261 -0.461 16.217 1.00 79.81 100 ASP A CA 1
ATOM 738 C C . ASP A 1 100 ? -16.162 -0.519 14.973 1.00 79.81 100 ASP A C 1
ATOM 740 O O . ASP A 1 100 ? -15.987 -1.361 14.097 1.00 79.81 100 ASP A O 1
ATOM 744 N N . GLN A 1 101 ? -17.162 0.370 14.909 1.00 86.94 101 GLN A N 1
ATOM 745 C CA . GLN A 1 101 ? -18.119 0.441 13.790 1.00 86.94 101 GLN A CA 1
ATOM 746 C C . GLN A 1 101 ? -17.622 1.280 12.600 1.00 86.94 101 GLN A C 1
ATOM 748 O O . GLN A 1 101 ? -18.336 1.436 11.612 1.00 86.94 101 GLN A O 1
ATOM 753 N N . ARG A 1 102 ? -16.409 1.832 12.694 1.00 92.00 102 ARG A N 1
ATOM 754 C CA . ARG A 1 102 ? -15.796 2.645 11.638 1.00 92.00 102 ARG A CA 1
ATOM 755 C C . ARG A 1 102 ? -15.452 1.775 10.438 1.00 92.00 102 ARG A C 1
ATOM 757 O O . ARG A 1 102 ? -15.042 0.630 10.612 1.00 92.00 102 ARG A O 1
ATOM 764 N N . LEU A 1 103 ? -15.543 2.325 9.229 1.00 91.62 103 LEU A N 1
ATOM 765 C CA . LEU A 1 103 ? -15.132 1.610 8.020 1.00 91.62 103 LEU A CA 1
ATOM 766 C C . LEU A 1 103 ? -13.601 1.410 8.042 1.00 91.62 103 LEU A C 1
ATOM 768 O O . LEU A 1 103 ? -12.861 2.402 8.031 1.00 91.62 103 LEU A O 1
ATOM 772 N N . PRO A 1 104 ? -13.096 0.163 8.076 1.00 93.31 104 PRO A N 1
ATOM 773 C CA . PRO A 1 104 ? -11.664 -0.086 8.114 1.00 93.31 104 PRO A CA 1
ATOM 774 C C . PRO A 1 104 ? -11.044 0.082 6.721 1.00 93.31 104 PRO A C 1
ATOM 776 O O . PRO A 1 104 ? -11.537 -0.461 5.732 1.00 93.31 104 PRO A O 1
ATOM 779 N N . ILE A 1 105 ? -9.934 0.817 6.640 1.00 93.50 105 ILE A N 1
ATOM 780 C CA . ILE A 1 105 ? -9.183 1.049 5.401 1.00 93.50 105 ILE A CA 1
ATOM 781 C C . ILE A 1 105 ? -7.723 0.665 5.617 1.00 93.50 105 ILE A C 1
ATOM 783 O O . ILE A 1 105 ? -7.064 1.184 6.514 1.00 93.50 105 ILE A O 1
ATOM 787 N N . ALA A 1 106 ? -7.209 -0.218 4.761 1.00 94.81 106 ALA A N 1
ATOM 788 C CA . ALA A 1 106 ? -5.807 -0.608 4.733 1.00 94.81 106 ALA A CA 1
ATOM 789 C C . ALA A 1 106 ? -5.129 0.165 3.602 1.00 94.81 106 ALA A C 1
ATOM 791 O O . ALA A 1 106 ? -5.430 -0.052 2.428 1.00 94.81 106 ALA A O 1
ATOM 792 N N . PHE A 1 107 ? -4.234 1.082 3.954 1.00 95.56 107 PHE A N 1
ATOM 793 C CA . PHE A 1 107 ? -3.530 1.922 2.993 1.00 95.56 107 PHE A CA 1
ATOM 794 C C . PHE A 1 107 ? -2.072 1.494 2.876 1.00 95.56 107 PHE A C 1
ATOM 796 O O . PHE A 1 107 ? -1.296 1.659 3.812 1.00 95.56 107 PHE A O 1
ATOM 803 N N . PHE A 1 108 ? -1.711 0.951 1.715 1.00 95.75 108 PHE A N 1
ATOM 804 C CA . PHE A 1 108 ? -0.345 0.560 1.387 1.00 95.75 108 PHE A CA 1
ATOM 805 C C . PHE A 1 108 ? 0.381 1.724 0.721 1.00 95.75 108 PHE A C 1
ATOM 807 O O . PHE A 1 108 ? -0.056 2.197 -0.331 1.00 95.75 108 PHE A O 1
ATOM 814 N N . SER A 1 109 ? 1.480 2.179 1.317 1.00 94.56 109 SER A N 1
ATOM 815 C CA . SER A 1 109 ? 2.188 3.375 0.864 1.00 94.56 109 SER A CA 1
ATOM 816 C C . SER A 1 109 ? 3.705 3.204 0.831 1.00 94.56 109 SER A C 1
ATOM 818 O O . SER A 1 109 ? 4.288 2.325 1.465 1.00 94.56 109 SER A O 1
ATOM 820 N N . ASP A 1 110 ? 4.333 4.074 0.045 1.00 94.25 110 ASP A N 1
ATOM 821 C CA . ASP A 1 110 ? 5.776 4.206 -0.129 1.00 94.25 110 ASP A CA 1
ATOM 822 C C . ASP A 1 110 ? 6.141 5.690 0.009 1.00 94.25 110 ASP A C 1
ATOM 824 O O . ASP A 1 110 ? 5.458 6.549 -0.556 1.00 94.25 110 ASP A O 1
ATOM 828 N N . PHE A 1 111 ? 7.223 6.004 0.725 1.00 92.69 111 PHE A N 1
ATOM 829 C CA . PHE A 1 111 ? 7.639 7.394 0.973 1.00 92.69 111 PHE A CA 1
ATOM 830 C C . PHE A 1 111 ? 8.076 8.141 -0.298 1.00 92.69 111 PHE A C 1
ATOM 832 O O . PHE A 1 111 ? 7.928 9.359 -0.391 1.00 92.69 111 PHE A O 1
ATOM 839 N N . ASN A 1 112 ? 8.535 7.415 -1.321 1.00 90.81 112 ASN A N 1
ATOM 840 C CA . ASN A 1 112 ? 8.977 7.965 -2.603 1.00 90.81 112 ASN A CA 1
ATOM 841 C C . ASN A 1 112 ? 7.880 7.933 -3.682 1.00 90.81 112 ASN A C 1
ATOM 843 O O . ASN A 1 112 ? 8.175 8.091 -4.872 1.00 90.81 112 ASN A O 1
ATOM 847 N N . CYS A 1 113 ? 6.624 7.687 -3.313 1.00 92.88 113 CYS A N 1
ATOM 848 C CA . CYS A 1 113 ? 5.483 7.647 -4.220 1.00 92.88 113 CYS A CA 1
ATOM 849 C C . CYS A 1 113 ? 4.710 8.982 -4.159 1.00 92.88 113 CYS A C 1
ATOM 851 O O . CYS A 1 113 ? 4.007 9.230 -3.178 1.00 92.88 113 CYS A O 1
ATOM 853 N N . PRO A 1 114 ? 4.750 9.832 -5.210 1.00 93.12 114 PRO A N 1
ATOM 854 C CA . PRO A 1 114 ? 4.085 11.142 -5.188 1.00 93.12 114 PRO A CA 1
ATOM 855 C C . PRO A 1 114 ? 2.567 11.059 -4.980 1.00 93.12 114 PRO A C 1
ATOM 857 O O . PRO A 1 114 ? 1.989 11.829 -4.219 1.00 93.12 114 PRO A O 1
ATOM 860 N N . ASN A 1 115 ? 1.918 10.072 -5.604 1.00 95.75 115 ASN A N 1
ATOM 861 C CA . ASN A 1 115 ? 0.479 9.854 -5.435 1.00 95.75 115 ASN A CA 1
ATOM 862 C C . ASN A 1 115 ? 0.128 9.397 -4.014 1.00 95.75 115 ASN A C 1
ATOM 864 O O . ASN A 1 115 ? -0.946 9.715 -3.515 1.00 95.75 115 ASN A O 1
ATOM 868 N N . CYS A 1 116 ? 1.033 8.667 -3.361 1.00 94.56 116 CYS A N 1
ATOM 869 C CA . CYS A 1 116 ? 0.841 8.202 -1.997 1.00 94.56 116 CYS A CA 1
ATOM 870 C C . CYS A 1 116 ? 0.898 9.379 -1.015 1.00 94.56 116 CYS A C 1
ATOM 872 O O . CYS A 1 116 ? 0.089 9.424 -0.097 1.00 94.56 116 CYS A O 1
ATOM 874 N N . GLN A 1 117 ? 1.778 10.361 -1.250 1.00 92.88 117 GLN A N 1
ATOM 875 C CA . GLN A 1 117 ? 1.824 11.601 -0.466 1.00 92.88 117 GLN A CA 1
ATOM 876 C C . GLN A 1 117 ? 0.533 12.420 -0.627 1.00 92.88 117 GLN A C 1
ATOM 878 O O . GLN A 1 117 ? -0.058 12.835 0.367 1.00 92.88 117 GLN A O 1
ATOM 883 N N . LEU A 1 118 ? 0.047 1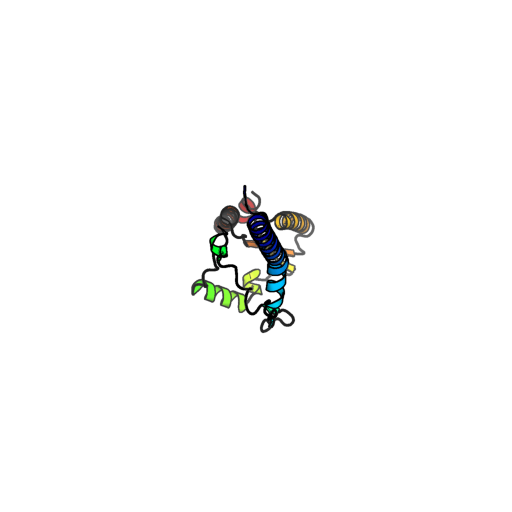2.585 -1.865 1.00 95.69 118 LEU A N 1
ATOM 884 C CA . LEU A 1 118 ? -1.215 13.286 -2.134 1.00 95.69 118 LEU A CA 1
ATOM 885 C C . LEU A 1 118 ? -2.412 12.604 -1.453 1.00 95.69 118 LEU A C 1
ATOM 887 O O . LEU A 1 118 ? -3.232 13.262 -0.811 1.00 95.69 118 LEU A O 1
ATOM 891 N N . LEU A 1 119 ? -2.504 11.278 -1.581 1.00 95.75 119 LEU A N 1
ATOM 892 C CA . LEU A 1 119 ? -3.573 10.504 -0.961 1.00 95.75 119 LEU A CA 1
ATOM 893 C C . LEU A 1 119 ? -3.479 10.536 0.568 1.00 95.75 119 LEU A C 1
ATOM 895 O O . LEU A 1 119 ? -4.509 10.654 1.223 1.00 95.75 119 LEU A O 1
ATOM 899 N N . ASN A 1 120 ? -2.272 10.489 1.141 1.00 93.50 120 ASN A N 1
ATOM 900 C CA . ASN A 1 120 ? -2.088 10.596 2.587 1.00 93.50 120 ASN A CA 1
ATOM 901 C C . ASN A 1 120 ? -2.611 11.940 3.121 1.00 93.50 120 ASN A C 1
ATOM 903 O O . ASN A 1 120 ? -3.385 11.934 4.072 1.00 93.50 120 ASN A O 1
ATOM 907 N N . ALA A 1 121 ? -2.302 13.057 2.451 1.00 93.62 121 ALA A N 1
ATOM 908 C CA . ALA A 1 121 ? -2.833 14.372 2.824 1.00 93.62 121 ALA A CA 1
ATOM 909 C C . ALA A 1 121 ? -4.372 14.427 2.747 1.00 93.62 121 ALA A C 1
ATOM 911 O O . ALA A 1 121 ? -5.029 14.939 3.651 1.00 93.62 121 ALA A O 1
ATOM 912 N N . THR A 1 122 ? -4.962 13.835 1.701 1.00 95.50 122 THR A N 1
ATOM 913 C CA . THR A 1 122 ? -6.429 13.757 1.554 1.00 95.50 122 THR A CA 1
ATOM 914 C C . THR A 1 122 ? -7.068 12.918 2.666 1.00 95.50 122 THR A C 1
ATOM 916 O O . THR A 1 122 ? -8.112 13.281 3.207 1.00 95.50 122 THR A O 1
ATOM 919 N N . LEU A 1 123 ? -6.453 11.786 3.020 1.00 94.44 123 LEU A N 1
ATOM 920 C CA . LEU A 1 123 ? -6.929 10.921 4.099 1.00 94.44 123 LEU A CA 1
ATOM 921 C C . LEU A 1 123 ? -6.807 11.602 5.466 1.00 94.44 123 LEU A C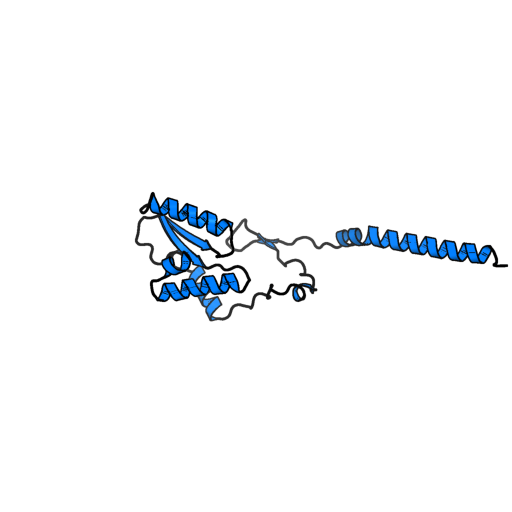 1
ATOM 923 O O . LEU A 1 123 ? -7.696 11.444 6.297 1.00 94.44 123 LEU A O 1
ATOM 927 N N . GLU A 1 124 ? -5.746 12.370 5.700 1.00 92.81 124 GLU A N 1
ATOM 928 C CA . GLU A 1 124 ? -5.559 13.140 6.934 1.00 92.81 124 GLU A CA 1
ATOM 929 C C . GLU A 1 124 ? -6.604 14.244 7.087 1.00 92.81 124 GLU A C 1
ATOM 931 O O . GLU A 1 124 ? -7.217 14.356 8.148 1.00 92.81 124 GLU A O 1
ATOM 936 N N . GLU A 1 125 ? -6.883 14.996 6.022 1.00 95.25 125 GLU A N 1
ATOM 937 C CA . GLU A 1 125 ? -7.955 15.997 6.013 1.00 95.25 125 GLU A CA 1
ATOM 938 C C . GLU A 1 125 ? -9.334 15.355 6.254 1.00 95.25 125 GLU A C 1
ATOM 940 O O . GLU A 1 125 ? -10.157 15.861 7.028 1.00 95.25 125 GLU A O 1
ATOM 945 N N . PHE A 1 126 ? -9.581 14.190 5.648 1.00 95.12 126 PHE A N 1
ATOM 946 C CA . PHE A 1 126 ? -10.807 13.435 5.890 1.00 95.12 126 PHE A CA 1
ATOM 947 C C . PHE A 1 126 ? -10.915 12.998 7.356 1.00 95.12 126 PHE A C 1
ATOM 949 O O . PHE A 1 126 ? -11.943 13.228 7.987 1.00 95.12 126 PHE A O 1
ATOM 956 N N . LEU A 1 127 ? -9.867 12.393 7.920 1.00 93.06 127 LEU A N 1
ATOM 957 C CA . LEU A 1 127 ? -9.867 11.916 9.308 1.00 93.06 127 LEU A CA 1
ATOM 958 C C . LEU A 1 127 ? -9.993 13.065 10.315 1.00 93.06 127 LEU A C 1
ATOM 960 O O . LEU A 1 127 ? -10.622 12.890 11.355 1.00 93.06 127 LEU A O 1
ATOM 964 N N . ALA A 1 128 ? -9.445 14.240 9.999 1.00 93.62 128 ALA A N 1
ATOM 965 C CA . ALA A 1 128 ? -9.600 15.435 10.820 1.00 93.62 128 ALA A CA 1
ATOM 966 C C . ALA A 1 128 ? -11.046 15.962 10.821 1.00 93.62 128 ALA A C 1
ATOM 968 O O . ALA A 1 128 ? -11.523 16.443 11.848 1.00 93.62 128 ALA A O 1
ATOM 969 N N . SER A 1 129 ? -11.752 15.869 9.688 1.00 96.44 129 SER A N 1
ATOM 970 C CA . SER A 1 129 ? -13.138 16.345 9.559 1.00 96.44 129 SER A CA 1
ATOM 971 C C . SER A 1 129 ? -14.196 15.316 9.973 1.00 96.44 129 SER A C 1
ATOM 973 O O . SER A 1 129 ? -15.287 15.707 10.389 1.00 96.44 129 SER A O 1
ATOM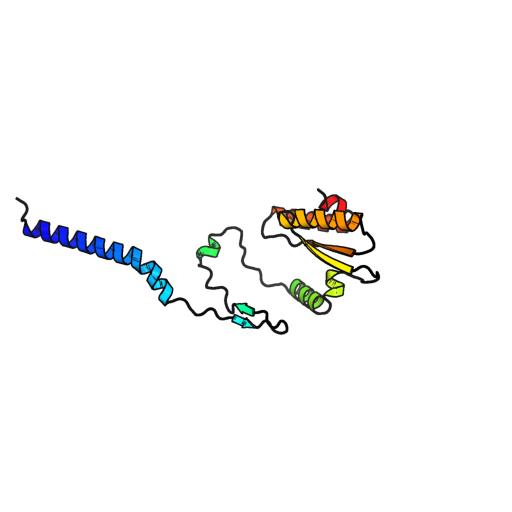 975 N N . ARG A 1 130 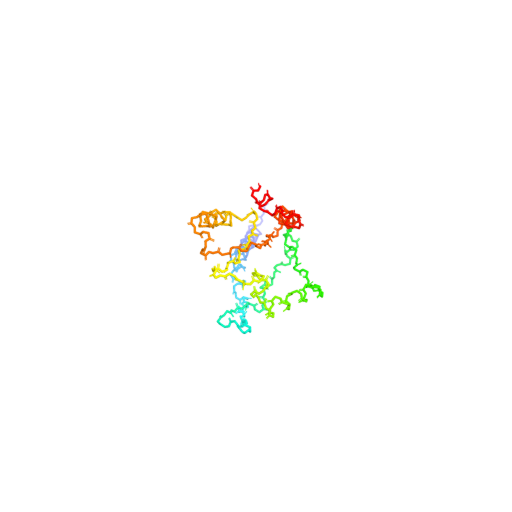? -13.894 14.016 9.865 1.00 94.88 130 ARG A N 1
ATOM 976 C CA . ARG A 1 130 ? -14.804 12.897 10.168 1.00 94.88 130 ARG A CA 1
ATOM 977 C C . ARG A 1 130 ? -14.075 11.753 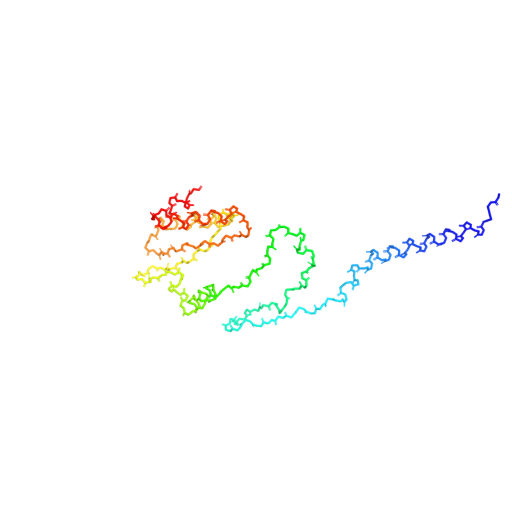10.899 1.00 94.88 130 ARG A C 1
ATOM 979 O O . ARG A 1 130 ? -13.887 10.674 10.331 1.00 94.88 130 ARG A O 1
ATOM 986 N N . PRO A 1 131 ? -13.657 11.958 12.162 1.00 90.88 131 PRO A N 1
ATOM 987 C CA . PRO A 1 131 ? -12.846 10.985 12.909 1.00 90.88 131 PRO A CA 1
ATOM 988 C C . PRO A 1 131 ? -13.570 9.661 13.221 1.00 90.88 131 PRO A C 1
ATOM 990 O O . PRO A 1 131 ? -12.919 8.634 13.448 1.00 90.88 131 PRO A O 1
ATOM 993 N N . ASP A 1 132 ? -14.905 9.680 13.205 1.00 93.25 132 ASP A N 1
ATOM 994 C CA . ASP A 1 132 ? -15.768 8.542 13.537 1.00 93.25 132 ASP A CA 1
ATOM 995 C C . ASP A 1 132 ? -16.255 7.758 12.307 1.00 93.25 132 ASP A C 1
ATOM 997 O O . ASP A 1 132 ? -16.985 6.782 12.456 1.00 93.25 132 ASP A O 1
ATOM 1001 N N . ASP A 1 133 ? -15.845 8.141 11.094 1.00 93.25 133 ASP A N 1
ATOM 1002 C CA . ASP A 1 133 ? -16.286 7.466 9.866 1.00 93.25 133 ASP A CA 1
ATOM 1003 C C . ASP A 1 133 ? -15.338 6.326 9.474 1.00 93.25 133 ASP A C 1
ATOM 1005 O O . ASP A 1 133 ? -15.773 5.242 9.077 1.00 93.25 133 ASP A O 1
ATOM 1009 N N . LEU A 1 134 ? -14.025 6.566 9.576 1.00 92.31 134 LEU A N 1
ATOM 1010 C CA . LEU A 1 134 ? -12.991 5.679 9.045 1.00 92.31 134 LEU A CA 1
ATOM 1011 C C . LEU A 1 134 ? -11.964 5.296 10.105 1.00 92.31 134 LEU A C 1
ATOM 1013 O O . LEU A 1 134 ? -11.558 6.100 10.944 1.00 92.31 134 LEU A O 1
ATOM 1017 N N . ARG A 1 135 ? -11.461 4.070 9.988 1.00 91.56 135 ARG A N 1
ATOM 1018 C CA . ARG A 1 135 ? -10.279 3.604 10.708 1.00 91.56 135 ARG A CA 1
ATOM 1019 C C . ARG A 1 135 ? -9.186 3.263 9.708 1.00 91.56 135 ARG A C 1
ATOM 1021 O O . ARG A 1 135 ? -9.258 2.249 9.019 1.00 91.56 135 ARG A O 1
ATOM 1028 N N . LEU A 1 136 ? -8.171 4.119 9.637 1.00 92.12 136 LEU A N 1
ATOM 1029 C CA . LEU A 1 136 ? -7.053 3.963 8.713 1.00 92.12 136 LEU A CA 1
ATOM 1030 C C . LEU A 1 136 ? -5.914 3.154 9.349 1.00 92.12 136 LEU A C 1
ATOM 1032 O O . LEU A 1 136 ? -5.300 3.597 10.318 1.00 92.12 136 LEU A O 1
ATOM 1036 N N . THR A 1 137 ? -5.587 2.007 8.759 1.00 92.81 137 THR A N 1
ATOM 1037 C CA . THR A 1 137 ? -4.372 1.236 9.050 1.00 92.81 137 THR A CA 1
ATOM 1038 C C . THR A 1 137 ? -3.379 1.436 7.908 1.00 92.81 137 THR A C 1
ATOM 1040 O O . THR A 1 137 ? -3.669 1.103 6.758 1.00 92.81 137 THR A O 1
ATOM 1043 N N . ARG A 1 138 ? -2.205 1.999 8.209 1.00 93.25 138 ARG A N 1
ATOM 1044 C CA . ARG A 1 138 ? -1.147 2.243 7.218 1.00 93.25 138 ARG A CA 1
ATOM 1045 C C . ARG A 1 138 ? -0.187 1.052 7.161 1.00 93.25 138 ARG A C 1
ATOM 1047 O O . ARG A 1 138 ? 0.255 0.566 8.196 1.00 93.25 138 ARG A O 1
ATOM 1054 N N . HIS A 1 139 ? 0.147 0.616 5.952 1.00 94.38 139 HIS A N 1
ATOM 1055 C CA . HIS A 1 139 ? 1.035 -0.508 5.663 1.00 94.38 139 HIS A CA 1
ATOM 1056 C C . HIS A 1 139 ? 2.193 -0.045 4.784 1.00 94.38 139 HIS A C 1
ATOM 1058 O O . HIS A 1 139 ? 1.990 0.595 3.754 1.00 94.38 139 HIS A O 1
ATOM 1064 N N . GLN A 1 140 ? 3.416 -0.395 5.172 1.00 94.94 140 GLN A N 1
ATOM 1065 C CA . GLN A 1 140 ? 4.611 -0.029 4.419 1.00 94.94 140 GLN A CA 1
ATOM 1066 C C . GLN A 1 140 ? 4.809 -0.972 3.227 1.00 94.94 140 GLN A C 1
ATOM 1068 O O . GLN A 1 140 ? 4.970 -2.180 3.408 1.00 94.94 140 GLN A O 1
ATOM 1073 N N . LEU A 1 141 ? 4.820 -0.418 2.013 1.00 94.31 141 LEU A N 1
ATOM 1074 C CA . LEU A 1 141 ? 5.042 -1.147 0.764 1.00 94.31 141 LEU A CA 1
ATOM 1075 C C . LEU A 1 141 ? 6.125 -0.447 -0.071 1.00 94.31 141 LEU A C 1
ATOM 1077 O O . LEU A 1 141 ? 5.819 0.131 -1.118 1.00 94.31 141 LEU A O 1
ATOM 1081 N N . PRO A 1 142 ? 7.390 -0.469 0.388 1.00 91.94 142 PRO A N 1
ATOM 1082 C CA . PRO A 1 142 ? 8.453 0.246 -0.288 1.00 91.94 142 PRO A CA 1
ATOM 1083 C C . PRO A 1 142 ? 8.685 -0.318 -1.692 1.00 91.94 142 PRO A C 1
ATOM 1085 O O . PRO A 1 142 ? 8.786 -1.533 -1.890 1.00 91.94 142 PRO A O 1
ATOM 1088 N N . ARG A 1 143 ? 8.808 0.567 -2.680 1.00 86.88 143 ARG A N 1
ATOM 1089 C CA . ARG A 1 143 ? 9.286 0.192 -4.013 1.00 86.88 143 ARG A CA 1
ATOM 1090 C C . ARG A 1 143 ? 10.761 -0.218 -3.934 1.00 86.88 143 ARG A C 1
ATOM 1092 O O . ARG A 1 143 ? 11.473 0.252 -3.044 1.00 86.88 143 ARG A O 1
ATOM 1099 N N . PRO A 1 144 ? 11.253 -1.046 -4.875 1.00 81.12 144 PRO A N 1
ATOM 1100 C CA . PRO A 1 144 ? 12.664 -1.413 -4.917 1.00 81.12 144 PRO A CA 1
ATOM 1101 C C . PRO A 1 144 ? 13.573 -0.178 -4.880 1.00 81.12 144 PRO A C 1
ATOM 1103 O O . PRO A 1 144 ? 13.435 0.739 -5.691 1.00 81.12 144 PRO A O 1
ATOM 1106 N N . GLY A 1 145 ? 14.479 -0.147 -3.906 1.00 80.31 145 GLY A N 1
ATOM 1107 C CA . GLY A 1 145 ? 15.379 0.976 -3.664 1.00 80.31 145 GLY A CA 1
ATOM 1108 C C . GLY A 1 145 ? 15.781 1.078 -2.195 1.00 80.31 145 GLY A C 1
ATOM 1109 O O . GLY A 1 145 ? 15.035 0.686 -1.298 1.00 80.31 145 GLY A O 1
ATOM 1110 N N . THR A 1 146 ? 16.964 1.631 -1.932 1.00 87.00 146 THR A N 1
ATOM 1111 C CA . THR A 1 146 ? 17.517 1.742 -0.572 1.00 87.00 146 THR A CA 1
ATOM 1112 C C . THR A 1 146 ? 16.764 2.764 0.276 1.00 87.00 146 THR A C 1
ATOM 1114 O O . THR A 1 146 ? 16.288 2.430 1.355 1.00 87.00 146 THR A O 1
ATOM 1117 N N . ALA A 1 147 ? 16.596 3.989 -0.229 1.00 89.50 147 ALA A N 1
ATOM 1118 C CA . ALA A 1 147 ? 15.913 5.073 0.474 1.00 89.50 147 ALA A CA 1
ATOM 1119 C C . ALA A 1 147 ? 14.474 4.734 0.930 1.00 89.50 147 ALA A C 1
ATOM 1121 O O . ALA A 1 147 ? 14.206 4.880 2.123 1.00 89.50 147 ALA A O 1
ATOM 1122 N N . PRO A 1 148 ? 13.561 4.247 0.060 1.00 90.38 148 PRO A N 1
ATOM 1123 C CA . PRO A 1 148 ? 12.200 3.930 0.495 1.00 90.38 148 PRO A CA 1
ATOM 1124 C C . PRO A 1 148 ? 12.182 2.770 1.497 1.00 90.38 148 PRO A C 1
ATOM 1126 O O . PRO A 1 148 ? 11.451 2.821 2.480 1.00 90.38 148 PRO A O 1
ATOM 1129 N N . THR A 1 149 ? 13.049 1.768 1.309 1.00 91.62 149 THR A N 1
ATOM 1130 C CA . THR A 1 149 ? 13.182 0.640 2.242 1.00 91.62 149 THR A CA 1
ATOM 1131 C C . THR A 1 149 ? 13.620 1.103 3.630 1.00 91.62 149 THR A C 1
ATOM 1133 O O . THR A 1 149 ? 13.014 0.707 4.624 1.00 91.62 149 THR A O 1
ATOM 1136 N N . VAL A 1 150 ? 14.644 1.959 3.712 1.00 94.75 150 VAL A N 1
ATOM 1137 C CA . VAL A 1 150 ? 15.150 2.491 4.987 1.00 94.75 150 VAL A CA 1
ATOM 1138 C C . VAL A 1 150 ? 14.091 3.346 5.681 1.00 94.75 150 VAL A C 1
ATOM 1140 O O . VAL A 1 150 ? 13.887 3.186 6.881 1.00 94.75 150 VAL A O 1
ATOM 1143 N N . ALA A 1 151 ? 13.378 4.201 4.943 1.00 94.62 151 ALA A N 1
ATOM 1144 C CA . ALA A 1 151 ? 12.302 5.018 5.503 1.00 94.62 151 ALA A CA 1
ATOM 1145 C C . ALA A 1 151 ? 11.165 4.149 6.075 1.00 94.62 151 ALA A C 1
ATOM 1147 O O . ALA A 1 151 ? 10.778 4.313 7.233 1.00 94.62 151 ALA A O 1
ATOM 1148 N N . SER A 1 152 ? 10.704 3.148 5.316 1.00 95.69 152 SER A N 1
ATOM 1149 C CA . SER A 1 152 ? 9.709 2.176 5.782 1.00 95.69 152 SER A CA 1
ATOM 1150 C C . SER A 1 152 ? 10.165 1.409 7.022 1.00 95.69 152 SER A C 1
ATOM 1152 O O . SER A 1 152 ? 9.399 1.276 7.975 1.00 95.69 152 SER A O 1
ATOM 1154 N N . GLN A 1 153 ? 11.414 0.944 7.059 1.00 95.38 153 GLN A N 1
ATOM 1155 C CA . GLN A 1 153 ? 11.967 0.270 8.237 1.00 95.38 153 GLN A CA 1
ATOM 1156 C C . GLN A 1 153 ? 12.049 1.197 9.451 1.00 95.38 153 GLN A C 1
ATOM 1158 O O . GLN A 1 153 ? 11.744 0.765 10.560 1.00 95.38 153 GLN A O 1
ATOM 1163 N N . ALA A 1 154 ? 12.430 2.461 9.258 1.00 96.56 154 ALA A N 1
ATOM 1164 C CA . ALA A 1 154 ? 12.555 3.418 10.348 1.00 96.56 154 ALA A CA 1
ATOM 1165 C C . ALA A 1 154 ? 11.198 3.731 10.993 1.00 96.56 154 ALA A C 1
ATOM 1167 O O . ALA A 1 154 ? 11.102 3.777 12.219 1.00 96.56 154 ALA A O 1
ATOM 1168 N N . VAL A 1 155 ? 10.139 3.865 10.191 1.00 97.25 155 VAL A N 1
ATOM 1169 C CA . VAL A 1 155 ? 8.774 4.052 10.705 1.00 97.25 155 VAL A CA 1
ATOM 1170 C C . VAL A 1 155 ? 8.282 2.816 11.453 1.00 97.25 155 VAL A C 1
ATOM 1172 O O . VAL A 1 155 ? 7.763 2.952 12.557 1.00 97.25 155 VAL A O 1
ATOM 1175 N N . LEU A 1 156 ? 8.515 1.609 10.926 1.00 96.19 156 LEU A N 1
ATOM 1176 C CA . LEU A 1 156 ? 8.160 0.372 11.634 1.00 96.19 156 LEU A CA 1
ATOM 1177 C C . LEU A 1 156 ? 8.958 0.200 12.938 1.00 96.19 156 LEU A C 1
ATOM 1179 O O . LEU A 1 156 ? 8.414 -0.256 13.938 1.00 96.19 156 LEU A O 1
ATOM 1183 N N . ALA A 1 157 ? 10.231 0.597 12.968 1.00 97.50 157 ALA A N 1
ATOM 1184 C CA . ALA A 1 157 ? 11.038 0.577 14.188 1.00 97.50 157 ALA A CA 1
ATOM 1185 C C . ALA A 1 157 ? 10.573 1.620 15.223 1.00 97.50 157 ALA A C 1
ATOM 1187 O O . ALA A 1 157 ? 10.653 1.369 16.428 1.00 97.50 157 ALA A O 1
ATOM 1188 N N . ALA A 1 158 ? 10.089 2.781 14.772 1.00 97.69 158 ALA A N 1
ATOM 1189 C CA . ALA A 1 158 ? 9.485 3.792 15.636 1.00 97.69 158 ALA A CA 1
ATOM 1190 C C . ALA A 1 158 ? 8.124 3.336 16.182 1.00 97.69 158 ALA A C 1
ATOM 1192 O O . ALA A 1 158 ? 7.807 3.622 17.334 1.00 97.69 158 ALA A O 1
ATOM 1193 N N . ASP A 1 159 ? 7.347 2.585 15.400 1.00 95.56 159 ASP A N 1
ATOM 1194 C CA . ASP A 1 159 ? 6.068 2.004 15.826 1.00 95.56 159 ASP A CA 1
ATOM 1195 C C . ASP A 1 159 ? 6.218 1.092 17.046 1.00 95.56 159 ASP A C 1
ATOM 1197 O O . ASP A 1 159 ? 5.478 1.213 18.020 1.00 95.56 159 ASP A O 1
ATOM 1201 N N . LEU A 1 160 ? 7.274 0.270 17.064 1.00 95.81 160 LEU A N 1
ATOM 1202 C CA . LEU A 1 160 ? 7.626 -0.573 18.216 1.00 95.81 160 LEU A CA 1
ATOM 1203 C C . LEU A 1 160 ? 7.880 0.231 19.506 1.00 95.81 160 LEU A C 1
ATOM 1205 O O . LEU A 1 160 ? 7.880 -0.337 20.595 1.00 95.81 160 LEU A O 1
ATOM 1209 N N . GLN A 1 161 ? 8.106 1.540 19.386 1.00 97.06 161 GLN A N 1
ATOM 1210 C CA . GLN A 1 161 ? 8.343 2.480 20.484 1.00 97.06 161 GLN A CA 1
ATOM 1211 C C . GLN A 1 161 ? 7.158 3.443 20.698 1.00 97.06 161 GLN A C 1
ATOM 1213 O O . GLN A 1 161 ? 7.278 4.398 21.463 1.00 97.06 161 GLN A O 1
ATOM 1218 N N . GLY A 1 162 ? 6.023 3.231 20.018 1.00 96.12 162 GLY A N 1
ATOM 1219 C CA . GLY A 1 162 ? 4.848 4.111 20.070 1.00 96.12 162 GLY A CA 1
ATOM 1220 C C . GLY A 1 162 ? 5.003 5.427 19.297 1.00 96.12 162 GLY A C 1
ATOM 1221 O O . GLY A 1 162 ? 4.214 6.349 19.486 1.00 96.12 162 GLY A O 1
ATOM 1222 N N . GLY A 1 163 ? 6.022 5.535 18.440 1.00 96.38 163 GLY A N 1
ATOM 1223 C CA . GLY A 1 163 ? 6.403 6.753 17.721 1.00 96.38 163 GLY A CA 1
ATOM 1224 C C . GLY A 1 163 ? 6.068 6.758 16.228 1.00 96.38 163 GLY A C 1
ATOM 1225 O O . GLY A 1 163 ? 6.711 7.502 15.489 1.00 96.38 163 GLY A O 1
ATOM 1226 N N . TYR A 1 164 ? 5.115 5.935 15.768 1.00 94.44 164 TYR A N 1
ATOM 1227 C CA . TYR A 1 164 ? 4.808 5.783 14.337 1.00 94.44 164 TYR A CA 1
ATOM 1228 C C . TYR A 1 164 ? 4.531 7.124 13.649 1.00 94.44 164 TYR A C 1
ATOM 1230 O O . TYR A 1 164 ? 5.217 7.461 12.690 1.00 94.44 164 TYR A O 1
ATOM 1238 N N . SER A 1 165 ? 3.554 7.900 14.136 1.00 91.88 165 SER A N 1
ATOM 1239 C CA . SER A 1 165 ? 3.124 9.151 13.488 1.00 91.88 165 SER A CA 1
ATOM 1240 C C . SER A 1 165 ? 4.260 10.167 13.416 1.00 91.88 165 SER A C 1
ATOM 1242 O O . SER A 1 165 ? 4.601 10.648 12.344 1.00 91.88 165 SER A O 1
ATOM 1244 N N . ALA A 1 166 ? 4.945 10.393 14.537 1.00 94.56 166 ALA A N 1
ATOM 1245 C CA . ALA A 1 166 ? 6.059 11.333 14.609 1.00 94.56 166 ALA A CA 1
ATOM 1246 C C . ALA A 1 166 ? 7.221 10.992 13.658 1.00 94.56 166 ALA A C 1
ATOM 1248 O O . ALA A 1 166 ? 7.963 11.893 13.272 1.00 94.56 166 ALA A O 1
ATOM 1249 N N . MET A 1 167 ? 7.421 9.712 13.322 1.00 96.00 167 MET A N 1
ATOM 1250 C CA . MET A 1 167 ? 8.425 9.303 12.337 1.00 96.00 167 MET A CA 1
ATOM 1251 C C . MET A 1 167 ? 7.881 9.318 10.907 1.00 96.00 167 MET A C 1
ATOM 1253 O O . MET A 1 167 ? 8.621 9.650 9.991 1.00 96.00 167 MET A O 1
ATOM 1257 N N . HIS A 1 168 ? 6.614 8.957 10.718 1.00 93.88 168 HIS A N 1
ATOM 1258 C CA . HIS A 1 168 ? 5.947 8.939 9.419 1.00 93.88 168 HIS A CA 1
ATOM 1259 C C . HIS A 1 168 ? 5.787 10.342 8.817 1.00 9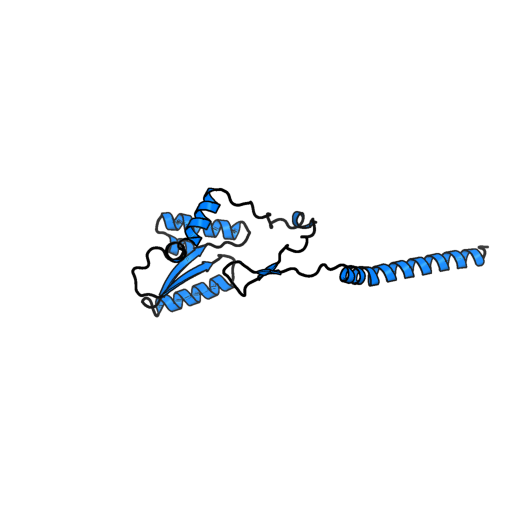3.88 168 HIS A C 1
ATOM 1261 O O . HIS A 1 168 ? 5.868 10.493 7.602 1.00 93.88 168 HIS A O 1
ATOM 1267 N N . ASP A 1 169 ? 5.594 11.354 9.660 1.00 90.19 169 ASP A N 1
ATOM 1268 C CA . ASP A 1 169 ? 5.306 12.727 9.233 1.00 90.19 169 ASP A CA 1
ATOM 1269 C C . ASP A 1 169 ? 6.583 13.562 8.976 1.00 90.19 169 ASP A C 1
ATOM 1271 O O . ASP A 1 169 ? 6.502 14.775 8.772 1.00 90.19 169 ASP A O 1
ATOM 1275 N N . ARG A 1 170 ? 7.766 12.931 9.020 1.00 85.19 170 ARG A N 1
ATOM 1276 C CA . ARG A 1 170 ? 9.076 13.544 8.736 1.00 85.19 170 ARG A CA 1
ATOM 1277 C C . ARG A 1 170 ? 9.521 13.295 7.303 1.00 85.19 170 ARG A C 1
ATOM 1279 O O . ARG A 1 170 ? 10.100 14.244 6.730 1.00 85.19 170 ARG A O 1
#

Radius of gyration: 28.94 Å; chains: 1; bounding box: 63×37×87 Å

pLDDT: mean 84.21, std 13.37, range [48.72, 97.69]

Secondary structure (DSSP, 8-state):
---HHHHHHHHHHHHHHHHHHHHHHHHHHHHGGGG-----EEEPTTSTT-EEESS-----GGGGGSTT-PPPPPPPHHHHHHHHHHHH-HHHHHHS---SSSEEEEEEE-TT-HHHHHHHHHHHHHHHH-TTTEEEEEEE-PPSSHHHHHHHHHHHHHHTTT-HHHHHT-